Protein AF-A0A929W0A9-F1 (afdb_monomer)

Foldseek 3Di:
DDDDDDDDDPPDDDDPQLVVLVVVQVVVCVVPVDDDDDPPQSDPDVVVSVD

Radius of gyration: 16.18 Å; Cα contacts (8 Å, |Δi|>4): 13; chains: 1; bounding box: 42×28×38 Å

Structure (mmCIF, N/CA/C/O backbone):
data_AF-A0A929W0A9-F1
#
_entry.id   AF-A0A929W0A9-F1
#
loop_
_atom_site.group_PDB
_atom_site.id
_atom_site.type_symbol
_atom_site.label_atom_id
_atom_site.label_alt_id
_atom_site.label_comp_id
_atom_site.label_asym_id
_atom_site.label_entity_id
_atom_site.label_seq_id
_atom_site.pdbx_PDB_ins_code
_atom_site.Cartn_x
_atom_site.Cartn_y
_atom_site.Cartn_z
_atom_site.occupancy
_atom_site.B_iso_or_equiv
_atom_site.auth_seq_id
_atom_site.auth_comp_id
_atom_site.auth_asym_id
_atom_site.auth_atom_id
_atom_site.pdbx_PDB_model_num
ATOM 1 N N . MET A 1 1 ? 28.121 -20.247 -17.455 1.00 74.75 1 MET A N 1
ATOM 2 C CA . MET A 1 1 ? 26.990 -19.522 -18.072 1.00 74.75 1 MET A CA 1
ATOM 3 C C . MET A 1 1 ? 26.918 -18.170 -17.386 1.00 74.75 1 MET A C 1
ATOM 5 O O . MET A 1 1 ? 27.009 -18.175 -16.164 1.00 74.75 1 MET A O 1
ATOM 9 N N . PRO A 1 2 ? 26.864 -17.036 -18.101 1.00 83.38 2 PRO A N 1
ATOM 10 C CA . PRO A 1 2 ? 26.674 -15.753 -17.436 1.00 83.38 2 PRO A CA 1
ATOM 11 C C . PRO A 1 2 ? 25.283 -15.722 -16.791 1.00 83.38 2 PRO A C 1
ATOM 13 O O . PRO A 1 2 ? 24.304 -16.146 -17.406 1.00 83.38 2 PRO A O 1
ATOM 16 N N . HIS A 1 3 ? 25.217 -15.277 -15.539 1.00 86.56 3 HIS A N 1
ATOM 17 C CA . HIS A 1 3 ? 23.957 -15.042 -14.840 1.00 86.56 3 HIS A CA 1
ATOM 18 C C . HIS A 1 3 ? 23.392 -13.676 -15.249 1.00 86.56 3 HIS A C 1
ATOM 20 O O . HIS A 1 3 ? 24.178 -12.749 -15.458 1.00 86.56 3 HIS A O 1
ATOM 26 N N . PRO A 1 4 ? 22.062 -13.532 -15.372 1.00 89.44 4 PRO A N 1
ATOM 27 C CA . PRO A 1 4 ? 21.459 -12.235 -15.635 1.00 89.44 4 PRO A CA 1
ATOM 28 C C . PRO A 1 4 ? 21.618 -11.317 -14.417 1.00 89.44 4 PRO A C 1
ATOM 30 O O . PRO A 1 4 ? 21.389 -11.739 -13.282 1.00 89.44 4 PRO A O 1
ATOM 33 N N . THR A 1 5 ? 21.979 -10.058 -14.660 1.00 93.50 5 THR A N 1
ATOM 34 C CA . THR A 1 5 ? 21.865 -8.989 -13.661 1.00 93.50 5 THR A CA 1
ATOM 35 C C . THR A 1 5 ? 20.395 -8.592 -13.564 1.00 93.50 5 THR A C 1
ATOM 37 O O . THR A 1 5 ? 19.768 -8.302 -14.582 1.00 93.50 5 THR A O 1
ATOM 40 N N . ILE A 1 6 ? 19.836 -8.618 -12.355 1.00 93.75 6 ILE A N 1
ATOM 41 C CA . ILE A 1 6 ? 18.455 -8.214 -12.076 1.00 93.75 6 ILE A CA 1
ATOM 42 C C . ILE A 1 6 ? 18.518 -6.913 -11.280 1.00 93.75 6 ILE A C 1
ATOM 44 O O . ILE A 1 6 ? 19.139 -6.876 -10.220 1.00 93.75 6 ILE A O 1
ATOM 48 N N . GLU A 1 7 ? 17.868 -5.870 -11.785 1.00 95.19 7 GLU A N 1
ATOM 49 C CA . GLU A 1 7 ? 17.777 -4.554 -11.148 1.00 95.19 7 GLU A CA 1
ATOM 50 C C . GLU A 1 7 ? 16.302 -4.165 -10.997 1.00 95.19 7 GLU A C 1
ATOM 52 O O . GLU A 1 7 ? 15.457 -4.572 -11.798 1.00 95.19 7 GLU A O 1
ATOM 57 N N . ILE A 1 8 ? 15.990 -3.400 -9.950 1.00 95.06 8 ILE A N 1
ATOM 58 C CA . ILE A 1 8 ? 14.658 -2.840 -9.701 1.00 95.06 8 ILE A CA 1
ATOM 59 C C . ILE A 1 8 ? 14.779 -1.329 -9.858 1.00 95.06 8 ILE A C 1
ATOM 61 O O . ILE A 1 8 ? 15.642 -0.716 -9.233 1.00 95.06 8 ILE A O 1
ATOM 65 N N . ASP A 1 9 ? 13.918 -0.740 -10.681 1.00 94.81 9 ASP A N 1
ATOM 66 C CA . ASP A 1 9 ? 13.860 0.710 -10.848 1.00 94.81 9 ASP A CA 1
ATOM 67 C C . ASP A 1 9 ? 13.424 1.378 -9.532 1.00 94.81 9 ASP A C 1
ATOM 69 O O . ASP A 1 9 ? 12.449 0.952 -8.908 1.00 94.81 9 ASP A O 1
ATOM 73 N N . GLU A 1 10 ? 14.132 2.427 -9.113 1.00 93.19 10 GLU A N 1
ATOM 74 C CA . GLU A 1 10 ? 13.900 3.126 -7.840 1.00 93.19 10 GLU A CA 1
ATOM 75 C C . GLU A 1 10 ? 12.508 3.771 -7.728 1.00 93.19 10 GLU A C 1
ATOM 77 O O . GLU A 1 10 ? 12.031 4.023 -6.623 1.00 93.19 10 GLU A O 1
ATOM 82 N N . GLN A 1 11 ? 11.839 4.037 -8.852 1.00 92.25 11 GLN A N 1
ATOM 83 C CA . GLN A 1 11 ? 10.475 4.566 -8.901 1.00 92.25 11 GLN A CA 1
ATOM 84 C C . GLN A 1 11 ? 9.408 3.460 -8.915 1.00 92.25 11 GLN A C 1
ATOM 86 O O . GLN A 1 11 ? 8.212 3.758 -8.949 1.00 92.25 11 GLN A O 1
ATOM 91 N N . SER A 1 12 ? 9.810 2.186 -8.887 1.00 92.88 12 SER A N 1
ATOM 92 C CA . SER A 1 12 ? 8.883 1.055 -8.846 1.00 92.88 12 SER A CA 1
ATOM 93 C C . SER A 1 12 ? 8.235 0.891 -7.472 1.00 92.88 12 SER A C 1
ATOM 95 O O . SER A 1 12 ? 8.872 1.050 -6.432 1.00 92.88 12 SER A O 1
ATOM 97 N N . GLY A 1 13 ? 6.966 0.478 -7.467 1.00 93.56 13 GLY A N 1
ATOM 98 C CA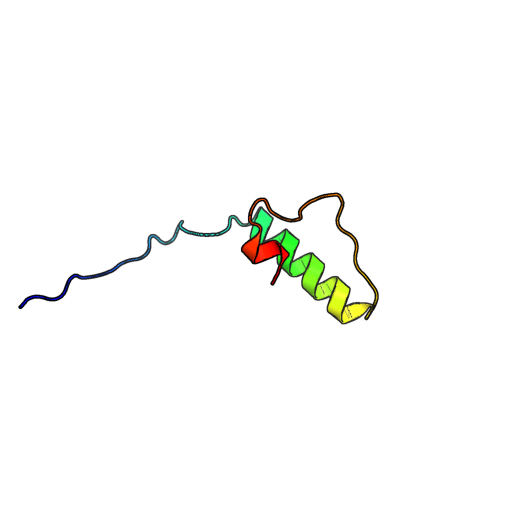 . GLY A 1 13 ? 6.223 0.118 -6.259 1.00 93.56 13 GLY A CA 1
ATOM 99 C C . GLY A 1 13 ? 5.085 1.082 -5.936 1.00 93.56 13 GLY A C 1
ATOM 100 O O . GLY A 1 13 ? 4.455 1.661 -6.822 1.00 93.56 13 GLY A O 1
ATOM 101 N N . PHE A 1 14 ? 4.770 1.206 -4.647 1.00 94.62 14 PHE A N 1
ATOM 102 C CA . PHE A 1 14 ? 3.668 2.038 -4.184 1.00 94.62 14 PHE A CA 1
ATOM 103 C C . PHE A 1 14 ? 4.038 3.518 -4.178 1.00 94.62 14 PHE A C 1
ATOM 105 O O . PHE A 1 14 ? 5.094 3.918 -3.692 1.00 94.62 14 PHE A O 1
ATOM 112 N N . CYS A 1 15 ? 3.122 4.357 -4.660 1.00 94.69 15 CYS A N 1
ATOM 113 C CA . CYS A 1 15 ? 3.297 5.796 -4.558 1.00 94.69 15 CYS A CA 1
ATOM 114 C C . CYS A 1 15 ? 3.209 6.253 -3.094 1.00 94.69 15 CYS A C 1
ATOM 116 O O . CYS A 1 15 ? 2.635 5.584 -2.230 1.00 94.69 15 CYS A O 1
ATOM 118 N N . PHE A 1 16 ? 3.716 7.455 -2.827 1.00 94.06 16 PHE A N 1
ATOM 119 C CA . PHE A 1 16 ? 3.660 8.076 -1.502 1.00 94.06 16 PHE A CA 1
ATOM 120 C C . PHE A 1 16 ? 2.246 8.085 -0.892 1.00 94.06 16 PHE A C 1
ATOM 122 O O . PHE A 1 16 ? 2.094 7.868 0.309 1.00 94.06 16 PHE A O 1
ATOM 129 N N . GLY A 1 1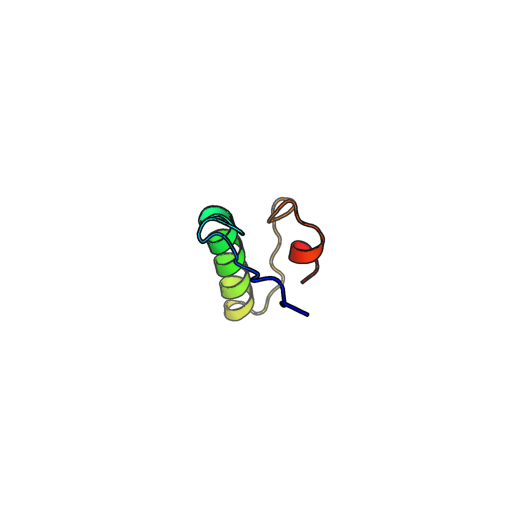7 ? 1.212 8.294 -1.716 1.00 94.94 17 GLY A N 1
ATOM 130 C CA . GLY A 1 17 ? -0.183 8.285 -1.270 1.00 94.94 17 GLY A CA 1
ATOM 131 C C . GLY A 1 17 ? -0.610 6.932 -0.701 1.00 94.94 17 GLY A C 1
ATOM 132 O O . GLY A 1 17 ? -1.131 6.879 0.411 1.00 94.94 17 GLY A O 1
ATOM 133 N N . VAL A 1 18 ? -0.312 5.846 -1.419 1.00 94.88 18 VAL A N 1
ATOM 134 C CA . VAL A 1 18 ? -0.599 4.474 -0.975 1.00 94.88 18 VAL A CA 1
ATOM 135 C C . VAL A 1 18 ? 0.175 4.140 0.299 1.00 94.88 18 VAL A C 1
ATOM 137 O O . VAL A 1 18 ? -0.414 3.685 1.276 1.00 94.88 18 VAL A O 1
ATOM 140 N N . ILE A 1 19 ? 1.477 4.440 0.327 1.00 94.94 19 ILE A N 1
ATOM 141 C CA . ILE A 1 19 ? 2.332 4.157 1.489 1.00 94.94 19 ILE A CA 1
ATOM 142 C C . ILE A 1 19 ? 1.800 4.857 2.742 1.00 94.94 19 ILE A C 1
ATOM 144 O O . ILE A 1 19 ? 1.777 4.268 3.821 1.00 94.94 19 ILE A O 1
ATOM 148 N N . ASN A 1 20 ? 1.378 6.116 2.620 1.00 95.94 20 ASN A N 1
ATOM 149 C CA . ASN A 1 20 ? 0.818 6.839 3.755 1.00 95.94 20 ASN A CA 1
ATOM 150 C C . ASN A 1 20 ? -0.526 6.277 4.194 1.00 95.94 20 ASN A C 1
ATOM 152 O O . ASN A 1 20 ? -0.717 6.106 5.394 1.00 95.94 20 ASN A O 1
ATOM 156 N N . ALA A 1 21 ? -1.436 5.992 3.259 1.00 95.06 21 ALA A N 1
ATOM 157 C CA . ALA A 1 21 ? -2.750 5.451 3.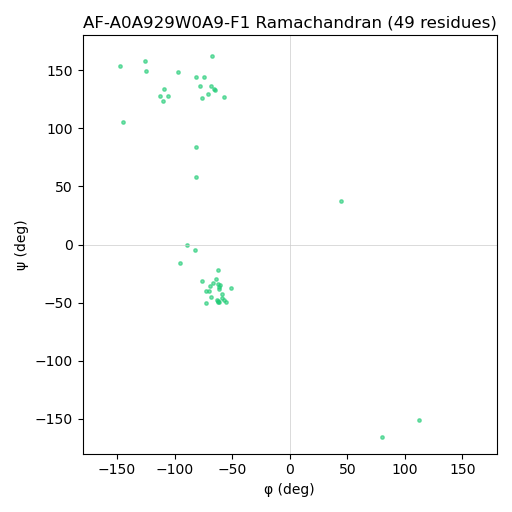592 1.00 95.06 21 ALA A CA 1
ATOM 158 C C . ALA A 1 21 ? -2.624 4.164 4.423 1.00 95.06 21 ALA A C 1
ATOM 160 O O . ALA A 1 21 ? -3.178 4.091 5.520 1.00 95.06 21 ALA A O 1
ATOM 161 N N . VAL A 1 22 ? -1.799 3.217 3.962 1.00 94.06 22 VAL A N 1
ATOM 162 C CA . VAL A 1 22 ? -1.535 1.951 4.664 1.00 94.06 22 VAL A CA 1
ATOM 163 C C . VAL A 1 22 ? -0.910 2.200 6.041 1.00 94.06 22 VAL A C 1
ATOM 165 O O . VAL A 1 22 ? -1.442 1.744 7.049 1.00 94.06 22 VAL A O 1
ATOM 168 N N . LYS A 1 23 ? 0.144 3.025 6.129 1.00 94.56 23 LYS A N 1
ATOM 169 C CA . LYS A 1 23 ? 0.797 3.342 7.415 1.00 94.56 23 LYS A CA 1
ATOM 170 C C . LYS A 1 23 ? -0.139 4.009 8.422 1.00 94.56 23 LYS A C 1
ATOM 172 O O . LYS A 1 23 ? 0.025 3.833 9.628 1.00 94.56 23 LYS A O 1
ATOM 177 N N . HIS A 1 24 ? -1.065 4.846 7.961 1.00 93.50 24 HIS A N 1
ATOM 178 C CA . HIS A 1 24 ? -2.046 5.482 8.835 1.00 93.50 24 HIS A CA 1
ATOM 179 C C . HIS A 1 24 ? -3.068 4.474 9.361 1.00 93.50 24 HIS A C 1
ATOM 181 O O . HIS A 1 24 ? -3.390 4.534 10.548 1.00 93.50 24 HIS A O 1
ATOM 187 N N . ALA A 1 25 ? -3.523 3.544 8.518 1.00 93.25 25 ALA A N 1
ATOM 188 C CA . ALA A 1 25 ? -4.413 2.467 8.932 1.00 93.25 25 ALA A CA 1
ATOM 189 C C . ALA A 1 25 ? -3.752 1.558 9.983 1.00 93.25 25 ALA A C 1
ATOM 191 O O . ALA A 1 25 ? -4.312 1.373 11.063 1.00 93.25 25 ALA A O 1
ATOM 192 N N . GLU A 1 26 ? -2.522 1.097 9.730 1.00 92.19 26 GLU A N 1
ATOM 193 C CA . GLU A 1 26 ? -1.746 0.266 10.666 1.00 92.19 26 GLU A CA 1
ATOM 194 C C . GLU A 1 26 ? -1.559 0.958 12.026 1.00 92.19 26 GLU A C 1
ATOM 196 O O . GLU A 1 26 ? -1.866 0.393 13.074 1.00 92.19 26 GLU A O 1
ATOM 201 N N . LYS A 1 27 ? -1.160 2.237 12.026 1.00 94.00 27 LYS A N 1
ATOM 202 C CA . LYS A 1 27 ? -1.005 3.018 13.266 1.00 94.00 27 LYS A CA 1
ATOM 203 C C . LYS A 1 27 ? -2.308 3.196 14.040 1.00 94.00 27 LYS A C 1
ATOM 205 O O . LYS A 1 27 ? -2.267 3.319 15.263 1.00 94.00 27 LYS A O 1
ATOM 210 N N . GLN A 1 28 ? -3.446 3.316 13.357 1.00 91.94 28 GLN A N 1
ATOM 211 C CA . GLN A 1 28 ? -4.735 3.474 14.031 1.00 91.94 28 GLN A CA 1
ATOM 212 C C . GLN A 1 28 ? -5.173 2.160 14.683 1.00 91.94 28 GLN A C 1
ATOM 214 O O . GLN A 1 28 ? -5.636 2.177 15.824 1.00 91.94 28 GLN A O 1
ATOM 219 N N . LEU A 1 29 ? -4.956 1.036 13.994 1.00 91.31 29 LEU A N 1
ATOM 220 C CA . LEU A 1 29 ? -5.195 -0.303 14.529 1.00 91.31 29 LEU A CA 1
ATOM 221 C C . LEU A 1 29 ? -4.360 -0.560 15.792 1.00 91.31 29 LEU A C 1
ATOM 223 O O . LEU A 1 29 ? -4.912 -0.979 16.808 1.00 91.31 29 LEU A O 1
ATOM 227 N N . GLU A 1 30 ? -3.065 -0.224 15.768 1.00 91.06 30 GLU A N 1
ATOM 228 C CA . GLU A 1 30 ? -2.167 -0.372 16.925 1.00 91.06 30 GLU A CA 1
ATOM 229 C C . GLU A 1 30 ? -2.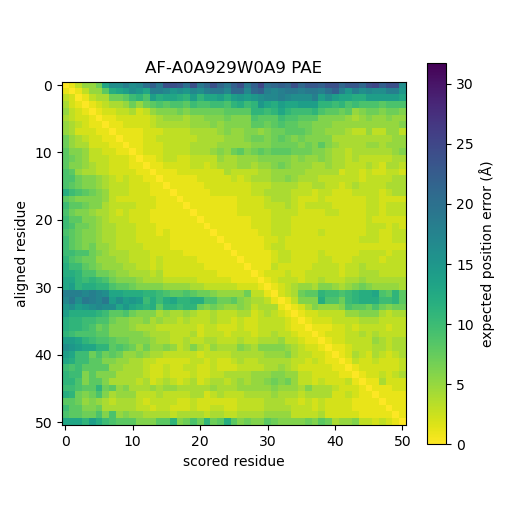596 0.467 18.139 1.00 91.06 30 GLU A C 1
ATOM 231 O O . GLU A 1 30 ? -2.456 0.031 19.284 1.00 91.06 30 GLU A O 1
ATOM 236 N N 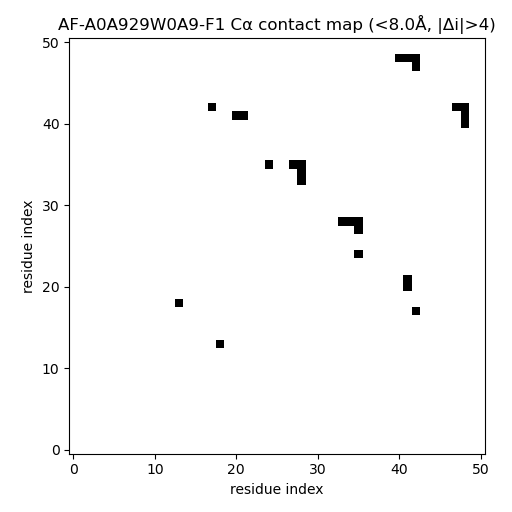. LYS A 1 31 ? -3.101 1.686 17.910 1.00 90.94 31 LYS A N 1
ATOM 237 C CA . LYS A 1 31 ? -3.495 2.605 18.989 1.00 90.94 31 LYS A CA 1
ATOM 238 C C . LYS A 1 31 ? -4.769 2.172 19.694 1.00 90.94 31 LYS A C 1
ATOM 240 O O . LYS A 1 31 ? -4.814 2.158 20.923 1.00 90.94 31 LYS A O 1
ATOM 245 N N . ASP A 1 32 ? -5.805 1.880 18.918 1.00 84.31 32 ASP A N 1
ATOM 246 C CA . ASP A 1 32 ? -7.151 1.747 19.465 1.00 84.31 32 ASP A CA 1
ATOM 247 C C . ASP A 1 32 ? -7.514 0.293 19.783 1.00 84.31 32 ASP A C 1
ATOM 249 O O . ASP A 1 32 ? -8.473 0.083 20.529 1.00 84.31 32 ASP A O 1
ATOM 253 N N . ASN A 1 33 ? -6.767 -0.694 19.255 1.00 79.19 33 ASN A N 1
ATOM 254 C CA . ASN A 1 33 ? -7.076 -2.132 19.342 1.00 79.19 33 ASN A CA 1
ATOM 255 C C . ASN A 1 33 ? -8.562 -2.430 19.052 1.00 79.19 33 ASN A C 1
ATOM 257 O O . ASN A 1 33 ? -9.201 -3.258 19.704 1.00 79.19 33 ASN A O 1
ATOM 261 N N . LYS A 1 34 ? -9.131 -1.693 18.097 1.00 85.56 34 LYS A N 1
ATOM 262 C CA . LYS A 1 34 ? -10.531 -1.758 17.675 1.00 85.56 34 LYS A CA 1
ATOM 263 C C . LYS A 1 34 ? -10.590 -1.981 16.175 1.00 85.56 34 LYS A C 1
ATOM 265 O O . LYS A 1 34 ? -9.652 -1.646 15.457 1.00 85.56 34 LYS A O 1
ATOM 270 N N . GLU A 1 35 ? -11.718 -2.510 15.719 1.00 88.94 35 GLU A N 1
ATOM 271 C CA . GLU A 1 35 ? -11.990 -2.658 14.294 1.00 88.94 35 GLU A CA 1
ATOM 272 C C . GLU A 1 35 ? -11.904 -1.301 13.582 1.00 88.94 35 GLU A C 1
ATOM 274 O O . GLU A 1 35 ? -12.544 -0.324 13.984 1.00 88.94 35 GLU A O 1
ATOM 279 N N . LEU A 1 36 ? -11.099 -1.258 12.520 1.00 91.00 36 LEU A N 1
ATOM 280 C CA . LEU A 1 36 ? -10.959 -0.118 11.626 1.00 91.00 36 LEU A CA 1
ATOM 281 C C . LEU A 1 36 ? -11.673 -0.439 10.315 1.00 91.00 36 LEU A C 1
ATOM 283 O O . LEU A 1 36 ? -11.398 -1.457 9.687 1.00 91.00 36 LEU A O 1
ATOM 287 N N . TYR A 1 37 ? -12.553 0.459 9.882 1.00 91.38 37 TYR A N 1
ATOM 288 C CA . TYR A 1 37 ? -13.286 0.324 8.629 1.00 91.38 37 TYR A CA 1
ATOM 289 C C . TYR A 1 37 ? -12.772 1.342 7.611 1.00 91.38 37 TYR A C 1
ATOM 291 O O . TYR A 1 37 ? -12.624 2.524 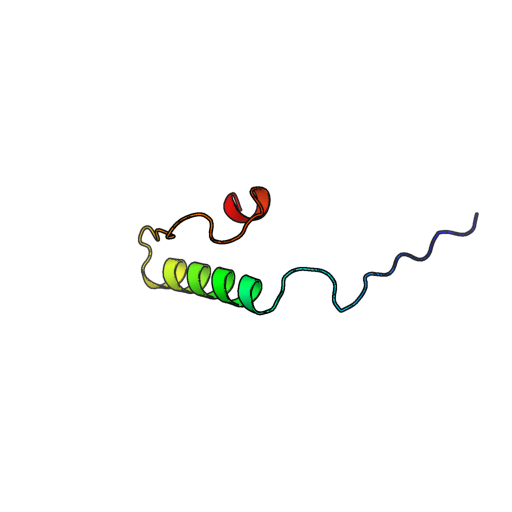7.930 1.00 91.38 37 TYR A O 1
ATOM 299 N N . CYS A 1 38 ? -12.529 0.889 6.382 1.00 90.94 38 CYS A N 1
ATOM 300 C CA . CYS A 1 38 ? -12.191 1.751 5.252 1.00 90.94 38 CYS A CA 1
ATOM 301 C C . CYS A 1 38 ? -13.442 2.050 4.413 1.00 90.94 38 CYS A C 1
ATOM 303 O O . CYS A 1 38 ? -14.357 1.231 4.311 1.00 90.94 38 CYS A O 1
ATOM 305 N N . LEU A 1 39 ? -13.491 3.236 3.801 1.00 92.12 39 LEU A N 1
ATOM 306 C CA . LEU A 1 39 ? -14.538 3.583 2.839 1.00 92.12 39 LEU A CA 1
ATOM 307 C C . LEU A 1 39 ? -14.179 2.989 1.470 1.00 92.12 39 LEU A C 1
ATOM 309 O O . LEU A 1 39 ? -13.597 3.670 0.630 1.00 92.12 39 LEU A O 1
ATOM 313 N N . GLY A 1 40 ? -14.523 1.715 1.278 1.00 90.12 40 GLY A N 1
ATOM 314 C CA . GLY A 1 40 ? -14.078 0.921 0.130 1.00 90.12 40 GLY A CA 1
ATOM 315 C C . GLY A 1 40 ? -12.656 0.386 0.313 1.00 90.12 40 GLY A C 1
ATOM 316 O O . GLY A 1 40 ? -12.118 0.396 1.423 1.00 90.12 40 GLY A O 1
ATOM 317 N N . ASP A 1 41 ? -12.057 -0.081 -0.781 1.00 90.38 41 ASP A N 1
ATOM 318 C CA . ASP A 1 41 ? -10.714 -0.658 -0.757 1.00 90.38 41 ASP A CA 1
ATOM 319 C C . ASP A 1 41 ? -9.659 0.431 -0.513 1.00 90.38 41 ASP A C 1
ATOM 321 O O . ASP A 1 41 ? -9.624 1.451 -1.206 1.00 90.38 41 ASP A O 1
ATOM 325 N N . ILE A 1 42 ? -8.764 0.208 0.458 1.00 90.56 42 ILE A N 1
ATOM 326 C CA . ILE A 1 42 ? -7.680 1.154 0.782 1.00 90.56 42 ILE A CA 1
ATOM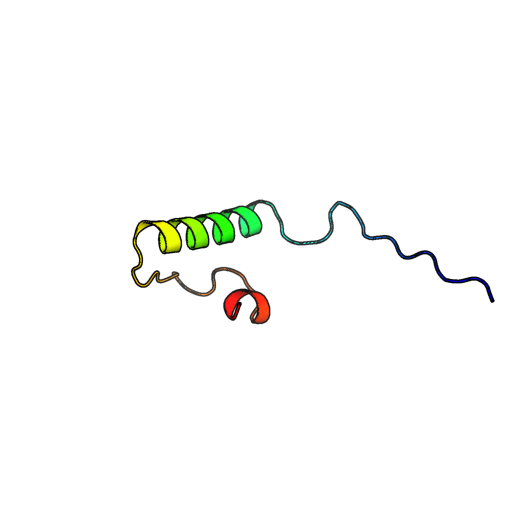 327 C C . ILE A 1 42 ? -6.690 1.318 -0.384 1.00 90.56 42 ILE A C 1
ATOM 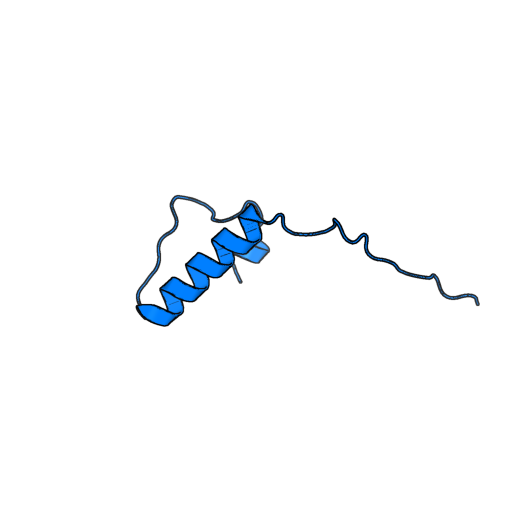329 O O . ILE A 1 42 ? -6.106 2.387 -0.568 1.00 90.56 42 ILE A O 1
ATOM 333 N N . VAL A 1 43 ? -6.537 0.266 -1.194 1.00 94.00 43 VAL A N 1
ATOM 334 C CA . VAL A 1 43 ? -5.806 0.247 -2.463 1.00 94.00 43 VAL A CA 1
ATOM 335 C C . VAL A 1 43 ? -6.463 -0.727 -3.436 1.00 94.00 43 VAL A C 1
ATOM 337 O O . VAL A 1 43 ? -7.035 -1.731 -3.027 1.00 94.00 43 VAL A O 1
ATOM 340 N N . HIS A 1 44 ? -6.297 -0.504 -4.740 1.00 91.44 44 HIS A N 1
ATOM 341 C CA . HIS A 1 44 ? -6.720 -1.460 -5.771 1.00 91.44 44 HIS A CA 1
ATOM 342 C C . HIS A 1 44 ? -5.682 -2.581 -5.964 1.00 91.44 44 HIS A C 1
ATOM 344 O O . HIS A 1 44 ? -5.117 -2.756 -7.043 1.00 91.44 44 HIS A O 1
ATOM 350 N N . ASN A 1 45 ? -5.392 -3.309 -4.889 1.00 91.69 45 ASN A N 1
ATOM 351 C CA . ASN A 1 45 ? -4.571 -4.514 -4.887 1.00 91.69 45 ASN A CA 1
ATOM 352 C C . ASN A 1 45 ? -5.141 -5.468 -3.836 1.00 91.69 45 ASN A C 1
ATOM 354 O O . ASN A 1 45 ? -4.946 -5.257 -2.644 1.00 91.69 45 ASN A O 1
ATOM 358 N N . SER A 1 46 ? -5.829 -6.518 -4.282 1.00 90.12 46 SER A N 1
ATOM 359 C CA . SER A 1 46 ? -6.515 -7.448 -3.383 1.00 90.12 46 SER A CA 1
ATOM 360 C C . SER A 1 46 ? -5.561 -8.164 -2.424 1.00 90.12 46 SER A C 1
ATOM 362 O O . SER A 1 46 ? -5.892 -8.326 -1.261 1.00 90.12 46 SER A O 1
ATOM 364 N N . GLN A 1 47 ? -4.349 -8.520 -2.868 1.00 92.56 47 GLN A N 1
ATOM 365 C CA . GLN A 1 47 ? -3.367 -9.173 -1.992 1.00 92.56 47 GLN A CA 1
ATOM 366 C C . GLN A 1 47 ? -2.879 -8.250 -0.873 1.00 92.56 47 GLN A C 1
ATOM 368 O O . GLN A 1 47 ? -2.578 -8.722 0.215 1.00 92.56 47 GLN A O 1
ATOM 373 N N . GLU A 1 48 ? -2.785 -6.947 -1.142 1.00 91.75 48 GLU A N 1
ATOM 374 C CA . GLU A 1 48 ? -2.400 -5.955 -0.134 1.00 91.75 48 GLU A CA 1
ATOM 375 C C . GLU A 1 48 ? -3.548 -5.655 0.837 1.00 91.75 48 GLU A C 1
ATOM 377 O O . GLU A 1 48 ? -3.300 -5.369 2.002 1.00 91.75 48 GLU A O 1
ATOM 382 N N . VAL A 1 49 ? -4.797 -5.734 0.371 1.00 89.81 49 VAL A N 1
ATOM 383 C CA . VAL A 1 49 ? -5.988 -5.592 1.222 1.00 89.81 49 VAL A CA 1
ATOM 384 C C . VAL A 1 49 ? -6.148 -6.789 2.167 1.00 89.81 49 VAL A C 1
ATOM 386 O O . VAL A 1 49 ? -6.564 -6.602 3.305 1.00 89.81 49 VAL A O 1
ATOM 389 N N . ASP A 1 50 ? -5.791 -7.994 1.716 1.00 90.06 50 ASP A N 1
ATOM 390 C CA . ASP A 1 50 ? -5.898 -9.233 2.498 1.00 90.06 50 ASP A CA 1
ATOM 391 C C . ASP A 1 50 ? -4.723 -9.467 3.478 1.00 90.06 50 ASP A C 1
ATOM 393 O O . ASP A 1 50 ? -4.738 -10.459 4.213 1.00 90.06 50 ASP A O 1
ATOM 397 N N . ARG A 1 51 ? -3.689 -8.611 3.460 1.00 88.12 51 ARG A N 1
ATOM 398 C CA . ARG A 1 51 ? -2.458 -8.752 4.261 1.00 88.12 51 ARG A CA 1
ATOM 399 C C . ARG A 1 51 ? -2.672 -8.436 5.741 1.00 88.12 51 ARG A C 1
ATOM 401 O O . ARG A 1 51 ? -2.178 -9.242 6.562 1.00 88.12 51 ARG A O 1
#

pLDDT: mean 91.34, std 4.03, range [74.75, 95.94]

Secondary structure (DSSP, 8-state):
-PPPP----TT-S--HHHHHHHHHHHHHHHHH-S----SS-SSS-HHHHT-

Sequence (51 aa):
MPHPTIEIDEQSGFCFGVINAVKHAEKQLEKDNKELYCLGDIVHNSQEVDR

Solvent-accessible surface area (backbone atoms only — not comparable to full-atom values): 3630 Å² total; per-residue (Å²): 130,90,76,84,87,85,84,78,65,89,86,64,79,79,52,74,67,54,54,48,54,53,53,51,52,54,54,49,38,72,72,65,76,50,94,80,85,66,95,62,74,92,55,103,41,69,72,71,72,73,104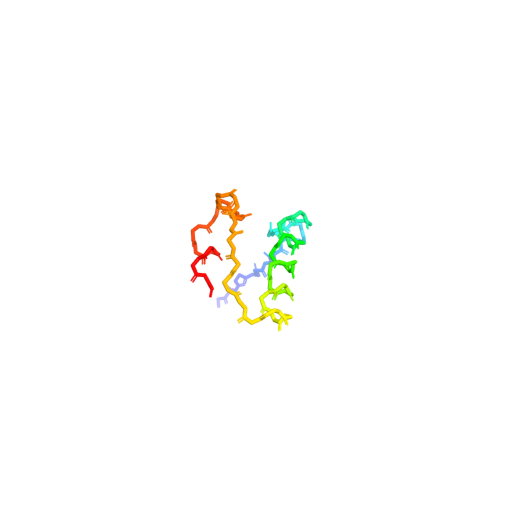

Mean predicted aligned error: 4.94 Å